Protein AF-A0A3C1LK93-F1 (afdb_monomer_lite)

Sequence (132 aa):
IKEKDFIEPMYRNYPLIYVTGPSERDVNLTISQINTHKIRGADTYVIAEENDNLLKYASEKPDKDRYYGWNYIFLPKTNDSLLTCFSATVVLQLLALKMSIRKMRKLDRLGIADHGVHPDVPKNVSKSITVD

Radius of gyration: 18.67 Å; chains: 1; bounding box: 45×40×52 Å

Structure (mmCIF, N/CA/C/O backbone):
data_AF-A0A3C1LK93-F1
#
_entry.id   AF-A0A3C1LK93-F1
#
loop_
_atom_site.group_PDB
_atom_site.id
_atom_site.type_symbol
_atom_site.label_atom_id
_atom_site.label_alt_id
_atom_site.label_comp_id
_atom_site.label_asym_id
_atom_site.label_entity_id
_atom_site.label_seq_id
_atom_site.pdbx_PDB_ins_code
_atom_site.Cartn_x
_atom_site.Cartn_y
_atom_site.Cartn_z
_atom_site.occupancy
_atom_site.B_iso_or_equiv
_atom_site.auth_seq_id
_atom_site.auth_comp_id
_atom_site.auth_asym_id
_atom_site.auth_atom_id
_atom_site.pdbx_PDB_model_num
ATOM 1 N N . ILE A 1 1 ? -13.899 -14.249 -32.876 1.00 45.53 1 ILE A N 1
ATOM 2 C CA . ILE A 1 1 ? -12.915 -13.278 -32.323 1.00 45.53 1 ILE A CA 1
ATOM 3 C C . ILE A 1 1 ? -13.596 -12.439 -31.231 1.00 45.53 1 ILE A C 1
ATOM 5 O O . ILE A 1 1 ? -13.746 -11.236 -31.369 1.00 45.53 1 ILE A O 1
ATOM 9 N N . LYS A 1 2 ? -14.102 -13.085 -30.171 1.00 48.91 2 LYS A N 1
ATOM 10 C CA . LYS A 1 2 ? -14.878 -12.428 -29.099 1.00 48.91 2 LYS A CA 1
ATOM 11 C C . LYS A 1 2 ? -14.536 -12.979 -27.703 1.00 48.91 2 LYS A C 1
ATOM 13 O O . LYS A 1 2 ? -15.330 -12.839 -26.789 1.00 48.91 2 LYS A O 1
ATOM 18 N N . GLU A 1 3 ? -13.385 -13.643 -27.556 1.00 57.03 3 GLU A N 1
ATOM 19 C CA . GLU A 1 3 ? -13.130 -14.525 -26.400 1.00 57.03 3 GLU A CA 1
ATOM 20 C C . GLU A 1 3 ? -11.880 -14.233 -25.567 1.00 57.03 3 GLU A C 1
ATOM 22 O O . GLU A 1 3 ? -11.668 -14.906 -24.565 1.00 57.03 3 GLU A O 1
ATOM 27 N N . LYS A 1 4 ? -11.063 -13.228 -25.891 1.00 57.69 4 LYS A N 1
ATOM 28 C CA . LYS A 1 4 ? -10.002 -12.789 -24.973 1.00 57.69 4 LYS A CA 1
ATOM 29 C C . LYS A 1 4 ? -9.846 -11.285 -25.049 1.00 57.69 4 LYS A C 1
ATOM 31 O O . LYS A 1 4 ? -9.054 -10.775 -25.838 1.00 57.69 4 LYS A O 1
ATOM 36 N N . ASP A 1 5 ? -10.627 -10.585 -24.238 1.00 55.19 5 ASP A N 1
ATOM 37 C CA . ASP A 1 5 ? -10.306 -9.204 -23.924 1.00 55.19 5 ASP A CA 1
ATOM 38 C C . ASP A 1 5 ? -9.079 -9.198 -22.999 1.00 55.19 5 ASP A C 1
ATOM 40 O O . ASP A 1 5 ? -9.168 -9.429 -21.794 1.00 55.19 5 ASP A O 1
ATOM 44 N N . PHE A 1 6 ? -7.900 -9.033 -23.598 1.00 59.94 6 PHE A N 1
ATOM 45 C CA . PHE A 1 6 ? -6.632 -8.910 -22.876 1.00 59.94 6 PHE A CA 1
ATOM 46 C C . PHE A 1 6 ? -6.430 -7.513 -22.279 1.00 59.94 6 PHE A C 1
ATOM 48 O O . PHE A 1 6 ? -5.540 -7.322 -21.452 1.00 59.94 6 PHE A O 1
ATOM 55 N N . ILE A 1 7 ? -7.229 -6.544 -22.717 1.00 60.72 7 ILE A N 1
ATOM 56 C CA . ILE A 1 7 ? -7.069 -5.123 -22.437 1.00 60.72 7 ILE A CA 1
ATOM 57 C C . ILE A 1 7 ? -7.896 -4.732 -21.211 1.00 60.72 7 ILE A C 1
ATOM 59 O O . ILE A 1 7 ? -7.422 -4.017 -20.331 1.00 60.72 7 ILE A O 1
ATOM 63 N N . GLU A 1 8 ? -9.099 -5.272 -21.085 1.00 59.97 8 GLU A N 1
ATOM 64 C CA . GLU A 1 8 ? -9.988 -5.016 -19.961 1.00 59.97 8 GLU A CA 1
ATOM 65 C C . GLU A 1 8 ? -9.398 -5.409 -18.585 1.00 59.97 8 GLU A C 1
ATOM 67 O O . GLU A 1 8 ? -9.502 -4.610 -17.653 1.00 59.97 8 GLU A O 1
ATOM 72 N N . PRO A 1 9 ? -8.665 -6.530 -18.414 1.00 58.25 9 PRO A N 1
ATOM 73 C CA . PRO A 1 9 ? -7.911 -6.805 -17.189 1.00 58.25 9 PRO A CA 1
ATOM 74 C C . PRO A 1 9 ? -6.802 -5.782 -16.895 1.00 58.25 9 PRO A C 1
ATOM 76 O O . PRO A 1 9 ? -6.495 -5.549 -15.727 1.00 58.25 9 PRO A O 1
ATOM 79 N N . MET A 1 10 ? -6.204 -5.163 -17.924 1.00 56.09 10 MET A N 1
ATOM 80 C CA . MET A 1 10 ? -5.170 -4.130 -17.750 1.00 56.09 10 MET A CA 1
ATOM 81 C C . MET A 1 10 ? -5.756 -2.801 -17.259 1.00 56.09 10 MET A C 1
ATOM 83 O O . MET A 1 10 ? -5.067 -2.070 -16.553 1.00 56.09 10 MET A O 1
ATOM 87 N N . TYR A 1 11 ? -7.021 -2.508 -17.578 1.00 55.44 11 TYR A N 1
ATOM 88 C CA . TYR A 1 11 ? -7.739 -1.333 -17.070 1.00 55.44 11 TYR A CA 1
ATOM 89 C C . TYR A 1 11 ? -8.396 -1.553 -15.700 1.00 55.44 11 TYR A C 1
ATOM 91 O O . TYR A 1 11 ? -8.752 -0.589 -15.025 1.00 55.44 11 TYR A O 1
ATOM 99 N N . ARG A 1 12 ? -8.583 -2.810 -15.280 1.00 56.00 12 ARG A N 1
ATOM 100 C CA . ARG A 1 12 ? -9.483 -3.165 -14.172 1.00 56.00 12 ARG A CA 1
ATOM 101 C C . ARG A 1 12 ? -8.893 -3.114 -12.774 1.00 56.00 12 ARG A C 1
ATOM 103 O O . ARG A 1 12 ? -9.648 -3.367 -11.840 1.00 56.00 12 ARG A O 1
ATOM 110 N N . ASN A 1 13 ? -7.610 -2.806 -12.600 1.00 65.19 13 ASN A N 1
ATOM 111 C CA . ASN A 1 13 ? -7.014 -2.957 -11.281 1.00 65.19 13 ASN A CA 1
ATOM 112 C C . ASN A 1 13 ? -6.101 -1.797 -10.884 1.00 65.19 13 ASN A C 1
ATOM 114 O O . ASN A 1 13 ? -4.911 -1.790 -11.198 1.00 65.19 13 ASN A O 1
ATOM 118 N N . TYR A 1 14 ? -6.677 -0.816 -10.185 1.00 78.88 14 TYR A N 1
ATOM 119 C CA . TYR A 1 14 ? -5.903 0.178 -9.452 1.00 78.88 14 TYR A CA 1
ATOM 120 C C . TYR A 1 14 ? -5.824 -0.278 -7.983 1.00 78.88 14 TYR A C 1
ATOM 122 O O . TYR A 1 14 ? -6.806 -0.167 -7.247 1.00 78.88 14 TYR A O 1
ATOM 130 N N . PRO A 1 15 ? -4.699 -0.877 -7.549 1.00 90.69 15 PRO A N 1
ATOM 131 C CA . PRO A 1 15 ? -4.548 -1.288 -6.163 1.00 90.69 15 PRO A CA 1
ATOM 132 C C . PRO A 1 15 ? -4.414 -0.047 -5.280 1.00 90.69 15 PRO A C 1
ATOM 134 O O . PRO A 1 15 ? -3.577 0.820 -5.540 1.00 90.69 15 PRO A O 1
ATOM 137 N N . LEU A 1 16 ? -5.218 0.027 -4.223 1.00 95.12 16 LEU A N 1
ATOM 138 C CA . LEU A 1 16 ? -5.100 1.054 -3.198 1.00 95.12 16 LEU A CA 1
ATOM 139 C C . LEU A 1 16 ? -4.391 0.494 -1.974 1.00 95.12 16 LEU A C 1
ATOM 141 O O . LEU A 1 16 ? -4.770 -0.546 -1.435 1.00 95.12 16 LEU A O 1
ATOM 145 N N . ILE A 1 17 ? -3.361 1.214 -1.538 1.00 97.12 17 ILE A N 1
ATOM 146 C CA . ILE A 1 17 ? -2.636 0.930 -0.305 1.00 97.12 17 ILE A CA 1
ATOM 147 C C . ILE A 1 17 ? -3.077 1.957 0.731 1.00 97.12 17 ILE A C 1
ATOM 149 O O . ILE A 1 17 ? -2.834 3.152 0.574 1.00 97.12 17 ILE A O 1
ATOM 153 N N . TYR A 1 18 ? -3.720 1.481 1.788 1.00 97.69 18 TYR A N 1
ATOM 154 C CA . TYR A 1 18 ? -4.136 2.274 2.931 1.00 97.69 18 TYR A CA 1
ATOM 155 C C . TYR A 1 18 ? -3.099 2.127 4.036 1.00 97.69 18 TYR A C 1
ATOM 157 O O . TYR A 1 18 ? -2.840 1.019 4.503 1.00 97.69 18 TYR A O 1
ATOM 165 N N . VAL A 1 19 ? -2.520 3.244 4.463 1.00 97.50 19 VAL A N 1
ATOM 166 C CA . VAL A 1 19 ? -1.640 3.313 5.631 1.00 97.50 19 VAL A CA 1
ATOM 167 C C . VAL A 1 19 ? -2.386 4.085 6.701 1.00 97.50 19 VAL A C 1
ATOM 169 O O . VAL A 1 19 ? -2.795 5.218 6.449 1.00 97.50 19 VAL A O 1
ATOM 172 N N . THR A 1 20 ? -2.607 3.476 7.862 1.00 97.06 20 THR A N 1
ATOM 173 C CA . THR A 1 20 ? -3.430 4.095 8.903 1.00 97.06 20 THR A CA 1
ATOM 174 C C . THR A 1 20 ? -2.904 3.825 10.304 1.00 97.06 20 THR A C 1
ATOM 176 O O . THR A 1 20 ? -2.361 2.753 10.577 1.00 97.06 20 THR A O 1
ATOM 179 N N . GLY A 1 21 ? -3.031 4.837 11.163 1.00 96.19 21 GLY A N 1
ATOM 180 C CA . GLY A 1 21 ? -2.663 4.772 12.572 1.00 96.19 21 GLY A CA 1
ATOM 181 C C . GLY A 1 21 ? -3.695 4.012 13.412 1.00 96.19 21 GLY A C 1
ATOM 182 O O . GLY A 1 21 ? -4.792 3.712 12.940 1.00 96.19 21 GLY A O 1
ATOM 183 N N . PRO A 1 22 ? -3.371 3.720 14.682 1.00 96.25 22 PRO A N 1
ATOM 184 C CA . PRO A 1 22 ? -4.245 2.970 15.578 1.00 96.25 22 PRO A CA 1
ATOM 185 C C . PRO A 1 22 ? -5.378 3.819 16.175 1.00 96.25 22 PRO A C 1
ATOM 187 O O . PRO A 1 22 ? -6.246 3.274 16.857 1.00 96.25 22 PRO A O 1
ATOM 190 N N . SER A 1 23 ? -5.387 5.142 15.958 1.00 96.12 23 SER A N 1
ATOM 191 C CA . SER A 1 23 ? -6.437 6.006 16.500 1.00 96.12 23 SER A CA 1
ATOM 192 C C . SER A 1 23 ? -7.796 5.682 15.875 1.00 96.12 23 SER A C 1
ATOM 194 O O . SER A 1 23 ? -7.912 5.426 14.676 1.00 96.12 23 SER A O 1
ATOM 196 N N . GLU A 1 24 ? -8.856 5.737 16.682 1.00 96.38 24 GLU A N 1
ATOM 197 C CA . GLU A 1 24 ? -10.213 5.422 16.221 1.00 96.38 24 GLU A CA 1
ATOM 198 C C . GLU A 1 24 ? -10.642 6.309 15.040 1.00 96.38 24 GLU A C 1
ATOM 200 O O . GLU A 1 24 ? -11.280 5.847 14.092 1.00 96.38 24 GLU A O 1
ATOM 205 N N . ARG A 1 25 ? -10.236 7.583 15.055 1.00 96.56 25 ARG A N 1
ATOM 206 C CA . ARG A 1 25 ? -10.492 8.516 13.957 1.00 96.56 25 ARG A CA 1
ATOM 207 C C . ARG A 1 25 ? -9.840 8.046 12.653 1.00 96.56 25 ARG A C 1
ATOM 209 O O . ARG A 1 25 ? -10.511 8.050 11.622 1.00 96.56 25 ARG A O 1
ATOM 216 N N . ASP A 1 26 ? -8.571 7.644 12.691 1.00 96.38 26 ASP A N 1
ATOM 217 C CA . ASP A 1 26 ? -7.820 7.215 11.502 1.00 96.38 26 ASP A CA 1
ATOM 218 C C . ASP A 1 26 ? -8.383 5.906 10.932 1.00 96.38 26 ASP A C 1
ATOM 220 O O . ASP A 1 26 ? -8.588 5.780 9.716 1.00 96.38 26 ASP A O 1
ATOM 224 N N . VAL A 1 27 ? -8.723 4.968 11.821 1.00 97.75 27 VAL A N 1
ATOM 225 C CA . VAL A 1 27 ? -9.398 3.706 11.497 1.00 97.75 27 VAL A CA 1
ATOM 226 C C . VAL A 1 27 ? -10.725 3.973 10.786 1.00 97.75 27 VAL A C 1
ATOM 228 O O . VAL A 1 27 ? -10.946 3.472 9.682 1.00 97.75 27 VAL A O 1
ATOM 231 N N . ASN A 1 28 ? -11.590 4.808 11.364 1.00 98.19 28 ASN A N 1
ATOM 232 C CA . ASN A 1 28 ? -12.913 5.098 10.809 1.00 98.19 28 ASN A CA 1
ATOM 233 C C . ASN A 1 28 ? -12.832 5.802 9.448 1.00 98.19 28 ASN A C 1
ATOM 235 O O . ASN A 1 28 ? -13.571 5.457 8.520 1.00 98.19 28 ASN A O 1
ATOM 239 N N . LEU A 1 29 ? -11.907 6.755 9.293 1.00 98.06 29 LEU A N 1
ATOM 240 C CA . LEU A 1 29 ? -11.668 7.417 8.010 1.00 98.06 29 LEU A CA 1
ATOM 241 C C . LEU A 1 29 ? -11.177 6.422 6.957 1.00 98.06 29 LEU A C 1
ATOM 243 O O . LEU A 1 29 ? -11.658 6.437 5.826 1.00 98.06 29 LEU A O 1
ATOM 247 N N . THR A 1 30 ? -10.277 5.517 7.335 1.00 98.00 30 THR A N 1
ATOM 248 C CA . THR A 1 30 ? -9.745 4.495 6.429 1.00 98.00 30 THR A CA 1
ATOM 249 C C . THR A 1 30 ? -10.826 3.515 5.990 1.00 98.00 30 THR A C 1
ATOM 251 O O . THR A 1 30 ? -10.966 3.268 4.795 1.00 98.00 30 THR A O 1
ATOM 254 N N . ILE A 1 31 ? -11.663 3.030 6.913 1.00 98.06 31 ILE A N 1
ATOM 255 C CA . ILE A 1 31 ? -12.815 2.170 6.596 1.00 98.06 31 ILE A CA 1
ATOM 256 C C . ILE A 1 31 ? -13.760 2.863 5.607 1.00 98.06 31 ILE A C 1
ATOM 258 O O . ILE A 1 31 ? -14.194 2.255 4.627 1.00 98.06 31 ILE A O 1
ATOM 262 N N . SER A 1 32 ? -14.046 4.150 5.819 1.00 97.94 32 SER A N 1
ATOM 263 C CA . SER A 1 32 ? -14.872 4.941 4.901 1.00 97.94 32 SER A CA 1
ATOM 264 C C . SER A 1 32 ? -14.271 4.999 3.488 1.00 97.94 32 SER A C 1
ATOM 266 O O . SER A 1 32 ? -14.975 4.792 2.491 1.00 97.94 32 SER A O 1
ATOM 268 N N . GLN A 1 33 ? -12.952 5.195 3.382 1.00 97.69 33 GLN A N 1
ATOM 269 C CA . GLN A 1 33 ? -12.259 5.209 2.093 1.00 97.69 33 GLN A CA 1
ATOM 270 C C . GLN A 1 33 ? -12.225 3.831 1.422 1.00 97.69 33 GLN A C 1
ATOM 272 O O . GLN A 1 33 ? -12.461 3.758 0.213 1.00 97.69 33 GLN A O 1
ATOM 277 N N . ILE A 1 34 ? -11.999 2.755 2.184 1.00 96.62 34 ILE A N 1
ATOM 278 C CA . ILE A 1 34 ? -12.076 1.366 1.703 1.00 96.62 34 ILE A CA 1
ATOM 279 C C . ILE A 1 34 ? -13.450 1.116 1.082 1.00 96.62 34 ILE A C 1
ATOM 281 O O . ILE A 1 34 ? -13.545 0.752 -0.088 1.00 96.62 34 ILE A O 1
ATOM 285 N N . ASN A 1 35 ? -14.525 1.395 1.820 1.00 95.19 35 ASN A N 1
ATOM 286 C CA . ASN A 1 35 ? -15.890 1.170 1.346 1.00 95.19 35 ASN A CA 1
ATOM 287 C C . ASN A 1 35 ? -16.203 1.969 0.073 1.00 95.19 35 ASN A C 1
ATOM 289 O O . ASN A 1 35 ? -16.791 1.438 -0.868 1.00 95.19 35 ASN A O 1
ATOM 293 N N . THR A 1 36 ? -15.749 3.220 0.010 1.00 94.12 36 THR A N 1
ATOM 294 C CA . THR A 1 36 ? -15.968 4.109 -1.140 1.00 94.12 36 THR A CA 1
ATOM 295 C C . THR A 1 36 ? -15.293 3.608 -2.422 1.00 94.12 36 THR A C 1
ATOM 297 O O . THR A 1 36 ? -15.828 3.787 -3.519 1.00 94.12 36 THR A O 1
ATOM 300 N N . HIS A 1 37 ? -14.119 2.986 -2.313 1.00 92.31 37 HIS A N 1
ATOM 301 C CA . HIS A 1 37 ? -13.315 2.601 -3.475 1.00 92.31 37 HIS A CA 1
ATOM 302 C C . HIS A 1 37 ? -13.490 1.124 -3.844 1.00 92.31 37 HIS A C 1
ATOM 304 O O . HIS A 1 37 ? -13.473 0.799 -5.036 1.00 92.31 37 HIS A O 1
ATOM 310 N N . LYS A 1 38 ? -13.776 0.245 -2.872 1.00 89.69 38 LYS A N 1
ATOM 311 C CA . LYS A 1 38 ? -14.045 -1.177 -3.136 1.00 89.69 38 LYS A CA 1
ATOM 312 C C . LYS A 1 38 ? -15.284 -1.375 -4.005 1.00 89.69 38 LYS A C 1
ATOM 314 O O . LYS A 1 38 ? -15.244 -2.164 -4.941 1.00 89.69 38 LYS A O 1
ATOM 319 N N . ILE A 1 39 ? -16.347 -0.585 -3.806 1.00 89.12 39 ILE A N 1
ATOM 320 C CA . ILE A 1 39 ? -17.553 -0.653 -4.657 1.00 89.12 39 ILE A CA 1
ATOM 321 C C . ILE A 1 39 ? -17.280 -0.237 -6.112 1.00 89.12 39 ILE A C 1
ATOM 323 O O . ILE A 1 39 ? -17.967 -0.679 -7.027 1.00 89.12 39 ILE A O 1
ATOM 327 N N . ARG A 1 40 ? -16.247 0.583 -6.345 1.00 87.75 40 ARG A N 1
ATOM 328 C CA . ARG A 1 40 ? -15.782 0.969 -7.690 1.00 87.75 40 ARG A CA 1
ATOM 329 C C . ARG A 1 40 ? -14.815 -0.061 -8.278 1.00 87.75 40 ARG A C 1
ATOM 331 O O . ARG A 1 40 ? -14.458 0.026 -9.451 1.00 87.75 40 ARG A O 1
ATOM 338 N N . GLY A 1 41 ? -14.438 -1.061 -7.484 1.00 86.50 41 GLY A N 1
ATOM 339 C CA . GLY A 1 41 ? -13.606 -2.176 -7.898 1.00 86.50 41 GLY A CA 1
ATOM 340 C C . GLY A 1 41 ? -12.114 -1.992 -7.700 1.00 86.50 41 GLY A C 1
ATOM 341 O O . GLY A 1 41 ? -11.353 -2.571 -8.468 1.00 86.50 41 GLY A O 1
ATOM 342 N N . ALA A 1 42 ? -11.710 -1.172 -6.732 1.00 89.75 42 ALA A N 1
ATOM 343 C CA . ALA A 1 42 ? -10.325 -1.135 -6.281 1.00 89.75 42 ALA A CA 1
ATOM 344 C C . ALA A 1 42 ? -9.976 -2.415 -5.514 1.00 89.75 42 ALA A C 1
ATOM 346 O O . ALA A 1 42 ? -10.767 -2.858 -4.678 1.00 89.75 42 ALA A O 1
ATOM 347 N N . ASP A 1 43 ? -8.772 -2.939 -5.726 1.00 92.50 43 ASP A N 1
ATOM 348 C CA . ASP A 1 43 ? -8.156 -3.876 -4.788 1.00 92.50 43 ASP A CA 1
ATOM 349 C C . ASP A 1 43 ? -7.683 -3.110 -3.539 1.00 92.50 43 ASP A C 1
ATOM 351 O O . ASP A 1 43 ? -7.198 -1.980 -3.642 1.00 92.50 43 ASP A O 1
ATOM 355 N N . THR A 1 44 ? -7.816 -3.712 -2.356 1.00 95.06 44 THR A N 1
ATOM 356 C CA . THR A 1 44 ? -7.584 -3.040 -1.065 1.00 95.06 44 THR A CA 1
ATOM 357 C C . THR A 1 44 ? -6.472 -3.703 -0.266 1.00 95.06 44 THR A C 1
ATOM 359 O O . THR A 1 44 ? -6.609 -4.821 0.224 1.00 95.06 44 THR A O 1
ATOM 362 N N . TYR A 1 45 ? -5.384 -2.979 -0.046 1.00 97.25 45 TYR A N 1
ATOM 363 C CA . TYR A 1 45 ? -4.258 -3.430 0.764 1.00 97.25 45 TYR A CA 1
ATOM 364 C C . TYR A 1 45 ? -4.110 -2.511 1.971 1.00 97.25 45 TYR A C 1
ATOM 366 O O . TYR A 1 45 ? -3.949 -1.306 1.805 1.00 97.25 45 TYR A O 1
ATOM 374 N N . VAL A 1 46 ? -4.165 -3.056 3.182 1.00 98.25 46 VAL A N 1
ATOM 375 C CA . VAL A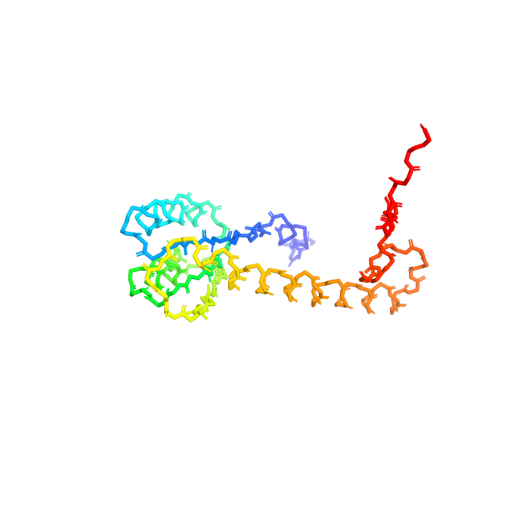 1 46 ? -4.060 -2.271 4.421 1.00 98.25 46 VAL A CA 1
ATOM 376 C C . VAL A 1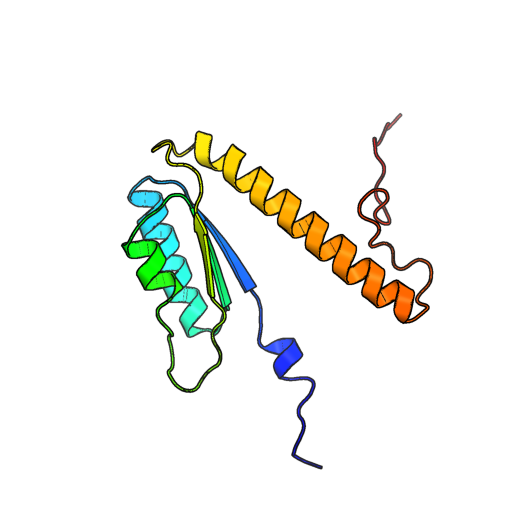 46 ? -2.715 -2.524 5.091 1.00 98.25 46 VAL A C 1
ATOM 378 O O . VAL A 1 46 ? -2.261 -3.663 5.170 1.00 98.25 46 VAL A O 1
ATOM 381 N N . ILE A 1 47 ? -2.077 -1.459 5.569 1.00 98.38 47 ILE A N 1
ATOM 382 C CA . ILE A 1 47 ? -0.858 -1.474 6.378 1.00 98.38 47 ILE A CA 1
ATOM 383 C C . ILE A 1 47 ? -1.184 -0.731 7.674 1.00 98.38 47 ILE A C 1
ATOM 385 O O . ILE A 1 47 ? -1.316 0.495 7.673 1.00 98.38 47 ILE A O 1
ATOM 389 N N . ALA A 1 48 ? -1.360 -1.476 8.760 1.00 98.06 48 ALA A N 1
ATOM 390 C CA . ALA A 1 48 ? -1.777 -0.929 10.046 1.00 98.06 48 ALA A CA 1
ATOM 391 C C . ALA A 1 48 ? -1.471 -1.906 11.184 1.00 98.06 48 ALA A C 1
ATOM 393 O O . ALA A 1 48 ? -1.178 -3.082 10.954 1.00 98.06 48 ALA A O 1
ATOM 394 N N . GLU A 1 49 ? -1.565 -1.430 12.423 1.00 97.50 49 GLU A N 1
ATOM 395 C CA . GLU A 1 49 ? -1.627 -2.315 13.591 1.00 97.50 49 GLU A CA 1
ATOM 396 C C . GLU A 1 49 ? -2.856 -3.235 13.509 1.00 97.50 49 GLU A C 1
ATOM 398 O O . GLU A 1 49 ? -3.783 -2.990 12.737 1.00 97.50 49 GLU A O 1
ATOM 403 N N . GLU A 1 50 ? -2.871 -4.316 14.283 1.00 97.00 50 GLU A N 1
ATOM 404 C CA . GLU A 1 50 ? -4.001 -5.248 14.302 1.00 97.00 50 GLU A CA 1
ATOM 405 C C . GLU A 1 50 ? -5.306 -4.554 14.727 1.00 97.00 50 GLU A C 1
ATOM 407 O O . GLU A 1 50 ? -5.384 -3.915 15.779 1.00 97.00 50 GLU A O 1
ATOM 412 N N . ASN A 1 51 ? -6.337 -4.677 13.888 1.00 97.75 51 ASN A N 1
ATOM 413 C CA . ASN A 1 51 ? -7.661 -4.125 14.141 1.00 97.75 51 ASN A CA 1
ATOM 414 C C . ASN A 1 51 ? -8.734 -4.946 13.409 1.00 97.75 51 ASN A C 1
ATOM 416 O O . ASN A 1 51 ? -8.757 -4.998 12.176 1.00 97.75 51 ASN A O 1
ATOM 420 N N . ASP A 1 52 ? -9.656 -5.538 14.169 1.00 97.75 52 ASP A N 1
ATOM 421 C CA . ASP A 1 52 ? -10.690 -6.434 13.634 1.00 97.75 52 ASP A CA 1
ATOM 422 C C . ASP A 1 52 ? -11.613 -5.749 12.623 1.00 97.75 52 ASP A C 1
ATOM 424 O O . ASP A 1 52 ? -12.006 -6.351 11.620 1.00 97.75 52 ASP A O 1
ATOM 428 N N . ASN A 1 53 ? -11.943 -4.473 12.850 1.00 97.44 53 ASN A N 1
ATOM 429 C CA . ASN A 1 53 ? -12.793 -3.723 11.933 1.00 97.44 53 ASN A CA 1
ATOM 430 C C . ASN A 1 53 ? -12.074 -3.490 10.602 1.00 97.44 53 ASN A C 1
ATOM 432 O O . ASN A 1 53 ? -12.640 -3.796 9.554 1.00 97.44 53 ASN A O 1
ATOM 436 N N . LEU A 1 54 ? -10.829 -3.002 10.614 1.00 97.62 54 LEU A N 1
ATOM 437 C CA . LEU A 1 54 ? -10.066 -2.816 9.375 1.00 97.62 54 LEU A CA 1
ATOM 438 C C . LEU A 1 54 ? -9.904 -4.134 8.617 1.00 97.62 54 LEU A C 1
ATOM 440 O O . LEU A 1 54 ? -10.129 -4.163 7.408 1.00 97.62 54 LEU A O 1
ATOM 444 N N . LEU A 1 55 ? -9.576 -5.224 9.314 1.00 97.56 55 LEU A N 1
ATOM 445 C CA . LEU A 1 55 ? -9.436 -6.544 8.703 1.00 97.56 55 LEU A CA 1
ATOM 446 C C . LEU A 1 55 ? -10.745 -7.004 8.048 1.00 97.56 55 LEU A C 1
ATOM 448 O O . LEU A 1 55 ? -10.747 -7.449 6.896 1.00 97.56 55 LEU A O 1
ATOM 452 N N . LYS A 1 56 ? -11.874 -6.846 8.746 1.00 97.31 56 LYS A N 1
ATO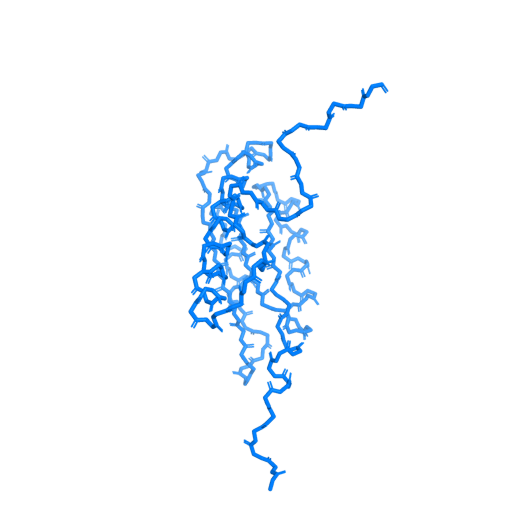M 453 C CA . LYS A 1 56 ? -13.205 -7.155 8.216 1.00 97.31 56 LYS A CA 1
ATOM 454 C C . LYS A 1 56 ? -13.510 -6.336 6.962 1.00 97.31 56 LYS A C 1
ATOM 456 O O . LYS A 1 56 ? -13.833 -6.910 5.928 1.00 97.31 56 LYS A O 1
ATOM 461 N N . TYR A 1 57 ? -13.396 -5.010 7.022 1.00 96.31 57 TYR A N 1
ATOM 462 C CA . TYR A 1 57 ? -13.778 -4.146 5.899 1.00 96.31 57 TYR A CA 1
ATOM 463 C C . TYR A 1 57 ? -12.840 -4.269 4.696 1.00 96.31 57 TYR A C 1
ATOM 465 O O . TYR A 1 57 ? -13.307 -4.139 3.562 1.00 96.31 57 TYR A O 1
ATOM 473 N N . ALA A 1 58 ? -11.554 -4.550 4.928 1.00 96.19 58 ALA A N 1
ATOM 474 C CA . ALA A 1 58 ? -10.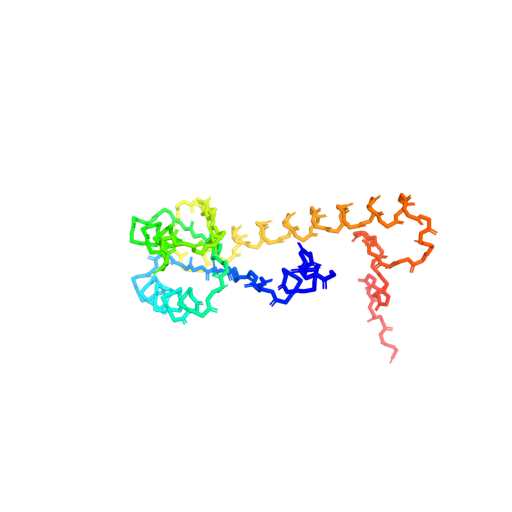585 -4.825 3.873 1.00 96.19 58 ALA A CA 1
ATOM 475 C C . ALA A 1 58 ? -10.855 -6.162 3.173 1.00 96.19 58 ALA A C 1
ATOM 477 O O . ALA A 1 58 ? -10.736 -6.234 1.956 1.00 96.19 58 ALA A O 1
ATOM 478 N N . SER A 1 59 ? -11.236 -7.206 3.912 1.00 95.31 59 SER A N 1
ATOM 479 C CA . SER A 1 59 ? -11.462 -8.550 3.357 1.00 95.31 59 SER A CA 1
ATOM 480 C C . SER A 1 59 ? -12.853 -8.762 2.764 1.00 95.31 59 SER A C 1
ATOM 482 O O . SER A 1 59 ? -13.038 -9.612 1.889 1.00 95.31 59 SER A O 1
ATOM 484 N N . GLU A 1 60 ? -13.839 -7.986 3.209 1.00 94.25 60 GLU A N 1
ATOM 485 C CA . GLU A 1 60 ? -15.215 -8.124 2.760 1.00 94.25 60 GLU A CA 1
ATOM 486 C C . GLU A 1 60 ? -15.379 -7.695 1.301 1.00 94.25 60 GLU A C 1
ATOM 488 O O . GLU A 1 60 ? -15.328 -6.512 0.937 1.00 94.25 60 GLU A O 1
ATOM 493 N N . LYS A 1 61 ? -15.655 -8.706 0.484 1.00 89.62 61 LYS A N 1
ATOM 494 C CA . LYS A 1 61 ? -15.858 -8.599 -0.949 1.00 89.62 61 LYS A CA 1
ATOM 495 C C . LYS A 1 61 ? -17.141 -7.813 -1.281 1.00 89.62 61 LYS A C 1
ATOM 497 O O . LYS A 1 61 ? -18.204 -8.189 -0.792 1.00 89.62 61 LYS A O 1
ATOM 502 N N . PRO A 1 62 ? -17.080 -6.778 -2.143 1.00 85.38 62 PRO A N 1
ATOM 503 C CA . PRO A 1 62 ? -18.253 -5.968 -2.489 1.00 85.38 62 PRO A CA 1
ATOM 504 C C . PRO A 1 62 ? -19.277 -6.709 -3.363 1.00 85.38 62 PRO A C 1
ATOM 506 O O . PRO A 1 62 ? -20.469 -6.450 -3.254 1.00 85.38 62 PRO A O 1
ATOM 509 N N . ASP A 1 63 ? -18.819 -7.624 -4.221 1.00 82.50 63 ASP A N 1
ATOM 510 C CA . ASP A 1 63 ? -19.655 -8.400 -5.142 1.00 82.50 63 ASP A CA 1
ATOM 511 C C . ASP A 1 63 ? -19.121 -9.838 -5.231 1.00 82.50 63 ASP A C 1
ATOM 513 O O . ASP A 1 63 ? -17.915 -10.048 -5.392 1.00 82.50 63 ASP A O 1
ATOM 517 N N . LYS A 1 64 ? -19.998 -10.841 -5.121 1.00 77.94 64 LYS A N 1
ATOM 518 C CA . LYS A 1 64 ? -19.618 -12.261 -5.132 1.00 77.94 64 LYS A CA 1
ATOM 519 C C . LYS A 1 64 ? -18.986 -12.687 -6.454 1.00 77.94 64 LYS A C 1
ATOM 521 O O . LYS A 1 64 ? -18.066 -13.507 -6.416 1.00 77.94 64 LYS A O 1
ATOM 526 N N . ASP A 1 65 ? -19.365 -12.069 -7.566 1.00 80.69 65 ASP A N 1
ATOM 527 C CA . ASP A 1 65 ? -18.981 -12.535 -8.903 1.00 80.69 65 ASP A CA 1
ATOM 528 C C . ASP A 1 65 ? -17.750 -11.814 -9.475 1.00 80.69 65 ASP A C 1
ATOM 530 O O . ASP A 1 65 ? -17.160 -12.247 -10.466 1.00 80.69 65 ASP A O 1
ATOM 534 N N . ARG A 1 66 ? -17.287 -10.742 -8.822 1.00 78.62 66 ARG A N 1
ATOM 535 C CA . ARG A 1 66 ? -16.125 -9.956 -9.265 1.00 78.62 66 ARG A CA 1
ATOM 536 C C . ARG A 1 66 ? -14.831 -10.423 -8.600 1.00 78.62 66 ARG A C 1
ATOM 538 O O . ARG A 1 66 ? -14.850 -10.837 -7.454 1.00 78.62 66 ARG A O 1
ATOM 545 N N . TYR A 1 67 ? -13.672 -10.342 -9.249 1.00 84.75 67 TYR A N 1
ATOM 546 C CA . TYR A 1 67 ? -12.399 -10.478 -8.523 1.00 84.75 67 TYR A CA 1
ATOM 547 C C . TYR A 1 67 ? -12.199 -9.293 -7.558 1.00 84.75 67 TYR A C 1
ATOM 549 O O . TYR A 1 67 ? -12.524 -8.159 -7.904 1.00 84.75 67 TYR A O 1
ATOM 557 N N . TYR A 1 68 ? -11.667 -9.565 -6.366 1.00 90.19 68 TYR A N 1
ATOM 558 C CA . TYR A 1 68 ? -11.302 -8.553 -5.375 1.00 90.19 68 TYR A CA 1
ATOM 559 C C . TYR A 1 68 ? -10.028 -9.000 -4.663 1.00 90.19 68 TYR A C 1
ATOM 561 O O . TYR A 1 68 ? -10.042 -9.964 -3.890 1.00 90.19 68 TYR A O 1
ATOM 569 N N . GLY A 1 69 ? -8.923 -8.337 -4.976 1.00 91.69 69 GLY A N 1
ATOM 570 C CA . GLY A 1 69 ? -7.654 -8.517 -4.299 1.00 91.69 69 GLY A CA 1
ATOM 571 C C . GLY A 1 69 ? -7.649 -7.739 -2.994 1.00 91.69 69 GLY A C 1
ATOM 572 O O . GLY A 1 69 ? -7.940 -6.543 -2.969 1.00 91.69 69 GLY A O 1
ATOM 573 N N . TRP A 1 70 ? -7.285 -8.412 -1.908 1.00 95.06 70 TRP A N 1
ATOM 574 C CA . TRP A 1 70 ? -7.059 -7.745 -0.637 1.00 95.06 70 TRP A CA 1
ATOM 575 C C . TRP A 1 70 ? -5.894 -8.357 0.130 1.00 95.06 70 TRP A C 1
ATOM 577 O O . TRP A 1 70 ? -5.525 -9.513 -0.093 1.00 95.06 70 TRP A O 1
ATOM 587 N N . ASN A 1 71 ? -5.294 -7.571 1.022 1.00 96.44 71 ASN A N 1
ATOM 588 C CA . ASN A 1 71 ? -4.353 -8.080 2.016 1.00 96.44 71 ASN A CA 1
ATOM 589 C C . ASN A 1 71 ? -4.244 -7.134 3.219 1.00 96.44 71 ASN A C 1
ATOM 591 O O . ASN A 1 71 ? -4.572 -5.951 3.118 1.00 96.44 71 ASN A O 1
ATOM 595 N N . TYR A 1 72 ? -3.721 -7.654 4.326 1.00 98.31 72 TYR A N 1
ATOM 596 C CA . TYR A 1 72 ? -3.437 -6.903 5.541 1.00 98.31 72 TYR A CA 1
ATOM 597 C C . TYR A 1 72 ? -1.994 -7.145 5.979 1.00 98.31 72 TYR A C 1
ATOM 599 O O . TYR A 1 72 ? -1.581 -8.283 6.200 1.00 98.31 72 TYR A O 1
ATOM 607 N N . ILE A 1 73 ? -1.219 -6.075 6.111 1.00 97.94 73 ILE A N 1
ATOM 608 C CA . ILE A 1 73 ? 0.135 -6.116 6.652 1.00 97.94 73 ILE A CA 1
ATOM 609 C C . ILE A 1 73 ? 0.073 -5.589 8.078 1.00 97.94 73 ILE A C 1
ATOM 611 O O . ILE A 1 73 ? -0.111 -4.393 8.301 1.00 97.94 73 ILE A O 1
ATOM 615 N N . PHE A 1 74 ? 0.231 -6.510 9.024 1.00 97.69 74 PHE A N 1
ATOM 616 C CA . PHE A 1 74 ? 0.235 -6.212 10.447 1.00 97.69 74 PHE A CA 1
ATOM 617 C C . PHE A 1 74 ? 1.528 -5.493 10.831 1.00 97.69 74 PHE A C 1
ATOM 619 O O . PHE A 1 74 ? 2.627 -6.037 10.693 1.00 97.69 74 PHE A O 1
ATOM 626 N N . LEU A 1 75 ? 1.386 -4.263 11.310 1.00 97.12 75 LEU A N 1
ATOM 627 C CA . LEU A 1 75 ? 2.464 -3.512 11.934 1.00 97.12 75 LEU A CA 1
ATOM 628 C C . LEU A 1 75 ? 2.594 -3.897 13.417 1.00 97.12 75 LEU A C 1
ATOM 630 O O . LEU A 1 75 ? 1.602 -4.288 14.039 1.00 97.12 75 LEU A O 1
ATOM 634 N N . PRO A 1 76 ? 3.795 -3.765 14.008 1.00 95.81 76 PRO A N 1
ATOM 635 C CA . PRO A 1 76 ? 3.973 -3.912 15.447 1.00 95.81 76 PRO A CA 1
ATOM 636 C C . PRO A 1 76 ? 3.060 -2.956 16.217 1.00 95.81 76 PRO A C 1
ATOM 638 O O . PRO A 1 76 ? 2.947 -1.787 15.852 1.00 95.81 76 PRO A O 1
ATOM 641 N N . LYS A 1 77 ? 2.447 -3.447 17.297 1.00 94.62 77 LYS A N 1
ATOM 642 C CA . LYS A 1 77 ? 1.553 -2.645 18.131 1.00 94.62 77 LYS A CA 1
ATOM 643 C C . LYS A 1 77 ? 2.336 -1.582 18.899 1.00 94.62 77 LYS A C 1
ATOM 645 O O . LYS A 1 77 ? 3.181 -1.913 19.729 1.00 94.62 77 LYS A O 1
ATOM 650 N N . THR A 1 78 ? 2.022 -0.320 18.647 1.00 92.69 78 THR A N 1
ATOM 651 C CA . THR A 1 78 ? 2.567 0.849 19.345 1.00 92.69 78 THR A CA 1
ATOM 652 C C . THR A 1 78 ? 1.470 1.672 20.014 1.00 92.69 78 THR A C 1
ATOM 654 O O . THR A 1 78 ? 1.747 2.348 21.000 1.00 92.69 78 THR A O 1
ATOM 657 N N . ASN A 1 79 ? 0.222 1.575 19.530 1.00 92.44 79 ASN A N 1
ATOM 658 C CA . ASN A 1 79 ? -0.894 2.459 19.883 1.00 92.44 79 ASN A CA 1
ATOM 659 C C . ASN A 1 79 ? -0.576 3.960 19.695 1.00 92.44 79 ASN A C 1
ATOM 661 O O . ASN A 1 79 ? -1.249 4.808 20.279 1.00 92.44 79 ASN A O 1
ATOM 665 N N . ASP A 1 80 ? 0.430 4.291 18.881 1.00 93.62 80 ASP A N 1
ATOM 666 C CA . ASP A 1 80 ? 0.887 5.654 18.633 1.00 93.62 80 ASP A CA 1
ATOM 667 C C . ASP A 1 80 ? 0.825 5.962 17.126 1.00 93.62 80 ASP A C 1
ATOM 669 O O . ASP A 1 80 ? 1.467 5.317 16.285 1.00 93.62 80 ASP A O 1
ATOM 673 N N . SER A 1 81 ? 0.028 6.973 16.769 1.00 89.75 81 SER A N 1
ATOM 674 C CA . SER A 1 81 ? -0.154 7.385 15.374 1.00 89.75 81 SER A CA 1
ATOM 675 C C . SER A 1 81 ? 1.130 7.914 14.726 1.00 89.75 81 SER A C 1
ATOM 677 O O . SER A 1 81 ? 1.292 7.778 13.515 1.00 89.75 81 SER A O 1
ATOM 679 N N . LEU A 1 82 ? 2.064 8.484 15.491 1.00 91.12 82 LEU A N 1
ATOM 680 C CA . LEU A 1 82 ? 3.346 8.958 14.969 1.00 91.12 82 LEU A CA 1
ATOM 681 C C . LEU A 1 82 ? 4.299 7.791 14.705 1.00 91.12 82 LEU A C 1
ATOM 683 O O . LEU A 1 82 ? 4.962 7.764 13.665 1.00 91.12 82 LEU A O 1
ATOM 687 N N . LEU A 1 83 ? 4.344 6.798 15.599 1.00 93.06 83 LEU A N 1
ATOM 688 C CA . LEU A 1 83 ? 5.243 5.647 15.446 1.00 93.06 83 LEU A CA 1
ATOM 689 C C . LEU A 1 83 ? 4.865 4.744 14.266 1.00 93.06 83 LEU A C 1
ATOM 691 O O . LEU A 1 83 ? 5.746 4.171 13.620 1.00 93.06 83 LEU A O 1
ATOM 695 N N . THR A 1 84 ? 3.577 4.696 13.922 1.00 92.75 84 THR A N 1
ATOM 696 C CA . THR A 1 84 ? 3.063 3.976 12.746 1.00 92.75 84 THR A CA 1
ATOM 697 C C . THR A 1 84 ? 3.768 4.390 11.449 1.00 92.75 84 THR A C 1
ATOM 699 O O . THR A 1 84 ? 4.026 3.550 10.586 1.00 92.75 84 THR A O 1
ATOM 702 N N . CYS A 1 85 ? 4.136 5.669 11.304 1.00 93.56 85 CYS A N 1
ATOM 703 C CA . CYS A 1 85 ? 4.812 6.169 10.105 1.00 93.56 85 CYS A CA 1
ATOM 704 C C . CYS A 1 85 ? 6.138 5.435 9.842 1.00 93.56 85 CYS A C 1
ATOM 706 O O . CYS A 1 85 ? 6.438 5.072 8.702 1.00 93.56 85 CYS A O 1
ATOM 708 N N . PHE A 1 86 ? 6.915 5.150 10.889 1.00 95.56 86 PHE A N 1
ATOM 709 C CA . PHE A 1 86 ? 8.218 4.498 10.751 1.00 95.56 86 PHE A CA 1
ATOM 710 C C . PHE A 1 86 ? 8.085 3.037 10.319 1.00 95.56 86 PHE A C 1
ATOM 712 O O . PHE A 1 86 ? 8.750 2.609 9.374 1.00 95.56 86 PHE A O 1
ATOM 719 N N . SER A 1 87 ? 7.203 2.274 10.968 1.00 95.88 87 SER A N 1
ATOM 720 C CA . SER A 1 87 ? 6.990 0.863 10.634 1.00 95.88 87 SER A CA 1
ATOM 721 C C . SER A 1 87 ? 6.349 0.701 9.251 1.00 95.88 87 SER A C 1
ATOM 723 O O . SER A 1 87 ? 6.806 -0.123 8.455 1.00 95.88 87 SER A O 1
ATOM 725 N N . ALA A 1 88 ? 5.377 1.549 8.900 1.00 96.94 88 ALA A N 1
ATOM 726 C CA . ALA A 1 88 ? 4.781 1.570 7.566 1.00 96.94 88 ALA A CA 1
ATOM 727 C C . ALA A 1 88 ? 5.790 1.953 6.471 1.00 96.94 88 ALA A C 1
ATOM 729 O O . ALA A 1 88 ? 5.769 1.370 5.386 1.00 96.94 88 ALA A O 1
ATOM 730 N N . THR A 1 89 ? 6.711 2.883 6.748 1.00 97.62 89 THR A N 1
ATOM 731 C CA . THR A 1 89 ? 7.754 3.287 5.790 1.00 97.62 89 THR A CA 1
ATOM 732 C C . THR A 1 89 ? 8.628 2.104 5.383 1.00 97.62 89 THR A C 1
ATOM 734 O O . THR A 1 89 ? 8.876 1.914 4.192 1.00 97.62 89 THR A O 1
ATOM 737 N N . VAL A 1 90 ? 9.031 1.254 6.333 1.00 97.62 90 VAL A N 1
ATOM 738 C CA . VAL A 1 90 ? 9.812 0.041 6.033 1.00 97.62 90 VAL A CA 1
ATOM 739 C C . VAL A 1 90 ? 9.031 -0.904 5.116 1.00 97.62 90 VAL A C 1
ATOM 741 O O . VAL A 1 90 ? 9.581 -1.419 4.140 1.00 97.62 90 VAL A O 1
ATOM 744 N N . VAL A 1 91 ? 7.734 -1.100 5.376 1.00 97.94 91 VAL A N 1
ATOM 745 C CA . VAL A 1 91 ? 6.866 -1.928 4.521 1.00 97.94 91 VAL A CA 1
ATOM 746 C C . VAL A 1 91 ? 6.810 -1.373 3.095 1.00 97.94 91 VAL A C 1
ATOM 748 O O . VAL A 1 91 ? 7.000 -2.125 2.137 1.00 97.94 91 VAL A O 1
ATOM 751 N N . LEU A 1 92 ? 6.595 -0.064 2.941 1.00 98.19 92 LEU A N 1
ATOM 752 C CA . LEU A 1 92 ? 6.515 0.594 1.634 1.00 98.19 92 LEU A CA 1
ATOM 753 C C . LEU A 1 92 ? 7.845 0.541 0.871 1.00 98.19 92 LEU A C 1
ATOM 755 O O . LEU A 1 92 ? 7.853 0.259 -0.328 1.00 98.19 92 LEU A O 1
ATOM 759 N N . GLN A 1 93 ? 8.972 0.743 1.556 1.00 97.94 93 GLN A N 1
ATOM 760 C CA . GLN A 1 93 ? 10.308 0.626 0.967 1.00 97.94 93 GLN A CA 1
ATOM 761 C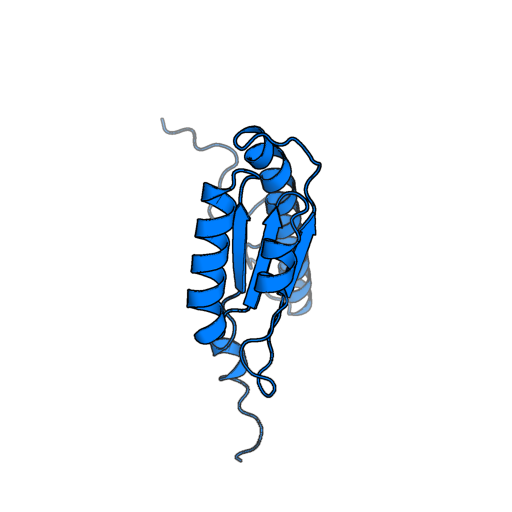 C . GLN A 1 93 ? 10.573 -0.796 0.457 1.00 97.94 93 GLN A C 1
ATOM 763 O O . GLN A 1 93 ? 11.018 -0.980 -0.678 1.00 97.94 93 GLN A O 1
ATOM 768 N N . LEU A 1 94 ? 10.244 -1.817 1.255 1.00 98.12 94 LEU A N 1
ATOM 769 C CA . LEU A 1 94 ? 10.389 -3.219 0.855 1.00 98.12 94 LEU A CA 1
ATOM 770 C C . LEU A 1 94 ? 9.465 -3.586 -0.308 1.00 98.12 94 LEU A C 1
ATOM 772 O O . LEU A 1 94 ? 9.868 -4.346 -1.194 1.00 98.12 94 LEU A O 1
ATOM 776 N N . LEU A 1 95 ? 8.241 -3.054 -0.329 1.00 96.62 95 LEU A N 1
ATOM 777 C CA . LEU A 1 95 ? 7.315 -3.233 -1.442 1.00 96.62 95 LEU A CA 1
ATOM 778 C C . LEU A 1 95 ? 7.896 -2.642 -2.732 1.00 96.62 95 LEU A C 1
ATOM 780 O O . LEU A 1 95 ? 7.989 -3.353 -3.736 1.00 96.62 95 LEU A O 1
ATOM 784 N N . ALA A 1 96 ? 8.348 -1.387 -2.693 1.00 96.81 96 ALA A N 1
ATOM 785 C CA . ALA A 1 96 ? 8.950 -0.709 -3.837 1.00 96.81 96 ALA A CA 1
ATOM 786 C C . ALA A 1 96 ? 10.190 -1.455 -4.355 1.00 96.81 96 ALA A C 1
ATOM 788 O O . ALA A 1 96 ? 10.301 -1.709 -5.557 1.00 96.81 96 ALA A O 1
ATOM 789 N N . LEU A 1 97 ? 11.073 -1.899 -3.455 1.00 97.81 97 LEU A N 1
ATOM 790 C CA . LEU A 1 97 ? 12.253 -2.692 -3.800 1.00 97.81 97 LEU A CA 1
ATOM 791 C C . LEU A 1 97 ? 11.871 -4.005 -4.497 1.00 97.81 97 LEU A C 1
ATOM 793 O O . LEU A 1 97 ? 12.385 -4.317 -5.573 1.00 97.81 97 LEU A O 1
ATOM 797 N N . LYS A 1 98 ? 10.936 -4.771 -3.923 1.00 97.62 98 LYS A N 1
ATOM 798 C CA . LYS A 1 98 ? 10.480 -6.044 -4.506 1.00 97.62 98 LYS A CA 1
ATOM 799 C C . LYS A 1 98 ? 9.825 -5.841 -5.872 1.00 97.62 98 LYS A C 1
ATOM 801 O O . LYS A 1 98 ? 10.059 -6.641 -6.781 1.00 97.62 98 LYS A O 1
ATOM 806 N N . MET A 1 99 ? 9.033 -4.782 -6.038 1.00 95.94 99 MET A N 1
ATOM 807 C CA . MET A 1 99 ? 8.429 -4.421 -7.323 1.00 95.94 99 MET A CA 1
ATOM 808 C C . MET A 1 99 ? 9.490 -4.053 -8.360 1.00 95.94 99 MET A C 1
ATOM 810 O O . MET A 1 99 ? 9.423 -4.541 -9.489 1.00 95.94 99 MET A O 1
ATOM 814 N N . SER A 1 100 ? 10.482 -3.256 -7.964 1.00 96.69 100 SER A N 1
ATOM 815 C CA . SER A 1 100 ? 11.610 -2.851 -8.802 1.00 96.69 100 SER A CA 1
ATOM 816 C C . SER A 1 100 ? 12.391 -4.068 -9.310 1.00 96.69 100 SER A C 1
ATOM 818 O O . SER A 1 100 ? 12.452 -4.300 -10.517 1.00 96.69 100 SER A O 1
ATOM 820 N N . ILE A 1 101 ? 12.830 -4.953 -8.405 1.00 97.56 101 ILE A N 1
ATOM 821 C CA . ILE A 1 101 ? 13.541 -6.199 -8.747 1.00 97.56 101 ILE A CA 1
ATOM 822 C C . ILE A 1 101 ? 12.701 -7.089 -9.670 1.00 97.56 101 ILE A C 1
ATOM 824 O O . ILE A 1 101 ? 13.212 -7.649 -10.642 1.00 97.56 101 ILE A O 1
ATOM 828 N N . ARG A 1 102 ? 11.401 -7.244 -9.387 1.00 97.00 102 ARG A N 1
ATOM 829 C CA . ARG A 1 102 ? 10.506 -8.070 -10.210 1.00 97.00 102 ARG A CA 1
ATOM 830 C C . ARG A 1 102 ? 10.344 -7.494 -11.616 1.00 97.00 102 ARG A C 1
ATOM 832 O O . ARG A 1 102 ? 10.331 -8.260 -12.580 1.00 97.00 102 ARG A O 1
ATOM 839 N N . LYS A 1 103 ? 10.203 -6.172 -11.737 1.00 95.62 103 LYS A N 1
ATOM 840 C CA . LYS A 1 103 ? 10.063 -5.485 -13.025 1.00 95.62 103 LYS A CA 1
ATOM 841 C C . LYS A 1 103 ? 11.367 -5.546 -13.817 1.00 95.62 103 LYS A C 1
ATOM 843 O O . LYS A 1 103 ? 11.308 -5.933 -14.977 1.00 95.62 103 LYS A O 1
ATOM 848 N N . MET A 1 104 ? 12.505 -5.271 -13.182 1.00 96.25 104 MET A N 1
ATOM 849 C CA . MET A 1 104 ? 13.846 -5.375 -13.768 1.00 96.25 104 MET A CA 1
ATOM 850 C C . MET A 1 104 ? 14.069 -6.758 -14.383 1.00 96.25 104 MET A C 1
ATOM 852 O O . MET A 1 104 ? 14.128 -6.875 -15.600 1.00 96.25 104 MET A O 1
ATOM 856 N N . ARG A 1 105 ? 13.966 -7.828 -13.579 1.00 96.56 105 ARG A N 1
ATOM 857 C CA . ARG A 1 105 ? 14.127 -9.218 -14.055 1.00 96.56 105 ARG A CA 1
ATOM 858 C C . ARG A 1 105 ? 13.214 -9.571 -15.230 1.00 96.56 105 ARG A C 1
ATOM 860 O O . ARG A 1 105 ? 13.584 -10.363 -16.095 1.00 96.56 105 ARG A O 1
ATOM 867 N N . LYS A 1 106 ? 11.987 -9.037 -15.245 1.00 96.12 106 LYS A N 1
ATOM 868 C CA . LYS A 1 106 ? 11.044 -9.269 -16.344 1.00 96.12 106 LYS A CA 1
ATOM 869 C C . LYS A 1 106 ? 11.507 -8.581 -17.628 1.00 96.12 106 LYS A C 1
ATOM 871 O O . LYS A 1 106 ? 11.386 -9.189 -18.685 1.00 96.12 106 LYS A O 1
ATOM 876 N N . LEU A 1 107 ? 11.976 -7.341 -17.540 1.00 95.94 107 LEU A N 1
ATOM 877 C CA . LEU A 1 107 ? 12.415 -6.553 -18.691 1.00 95.94 107 LEU A CA 1
ATOM 878 C C . LEU A 1 107 ? 13.778 -7.033 -19.215 1.00 95.94 107 LEU A C 1
ATOM 880 O O . LEU A 1 107 ? 13.919 -7.164 -20.429 1.00 95.94 107 LEU A O 1
ATOM 884 N N . ASP A 1 108 ? 14.694 -7.433 -18.326 1.00 95.50 108 ASP A N 1
ATOM 885 C CA . ASP A 1 108 ? 15.960 -8.096 -18.672 1.00 95.50 108 ASP A CA 1
ATOM 886 C C . ASP A 1 108 ? 15.713 -9.344 -19.524 1.00 95.50 108 ASP A C 1
ATOM 888 O O . ASP A 1 108 ? 16.282 -9.514 -20.599 1.00 95.50 108 ASP A O 1
ATOM 892 N N . ARG A 1 109 ? 14.784 -10.207 -19.086 1.00 96.75 109 ARG A N 1
ATOM 893 C CA . ARG A 1 109 ? 14.426 -11.433 -19.815 1.00 96.75 109 ARG A CA 1
ATOM 894 C C . ARG A 1 109 ? 13.806 -11.156 -21.188 1.00 96.75 109 ARG A C 1
ATOM 896 O O . ARG A 1 109 ? 13.840 -12.022 -22.053 1.00 96.75 109 ARG A O 1
ATOM 903 N N . LEU A 1 110 ? 13.201 -9.985 -21.376 1.00 97.12 110 LEU A N 1
ATOM 904 C CA . LEU A 1 110 ? 12.646 -9.554 -22.660 1.00 97.12 110 LEU A CA 1
ATOM 905 C C . LEU A 1 110 ? 13.692 -8.862 -23.551 1.00 97.12 110 LEU A C 1
ATOM 907 O O . LEU A 1 110 ? 13.353 -8.480 -24.667 1.00 97.12 110 LEU A O 1
ATOM 911 N N . GLY A 1 111 ? 14.934 -8.693 -23.080 1.00 95.69 111 GLY A N 1
ATOM 912 C CA . GLY A 1 111 ? 16.005 -8.023 -23.819 1.00 95.69 111 GLY A CA 1
ATOM 913 C C . GLY A 1 111 ? 15.815 -6.510 -23.949 1.00 95.69 111 GLY A C 1
ATOM 914 O O . GLY A 1 111 ? 16.385 -5.898 -24.848 1.00 95.69 111 GLY A O 1
ATOM 915 N N . ILE A 1 112 ? 14.996 -5.894 -23.089 1.00 94.94 112 ILE A N 1
ATOM 916 C CA . ILE A 1 112 ? 14.736 -4.452 -23.134 1.00 94.94 112 ILE A CA 1
ATOM 917 C C . ILE A 1 112 ? 15.890 -3.728 -22.438 1.00 94.94 112 ILE A C 1
ATOM 919 O O . ILE A 1 112 ? 15.913 -3.616 -21.212 1.00 94.94 112 ILE A O 1
ATOM 923 N N . ALA A 1 113 ? 16.834 -3.230 -23.235 1.00 89.81 113 ALA A N 1
ATOM 924 C CA . ALA A 1 113 ? 17.941 -2.409 -22.758 1.00 89.81 113 ALA A CA 1
ATOM 925 C C . ALA A 1 113 ? 17.455 -1.074 -22.158 1.00 89.81 113 ALA A C 1
ATOM 927 O O . ALA A 1 113 ? 16.389 -0.566 -22.514 1.00 89.81 113 ALA A O 1
ATOM 928 N N . ASP A 1 114 ? 18.237 -0.513 -21.231 1.00 89.00 114 ASP A N 1
ATOM 929 C CA . ASP A 1 114 ? 18.042 0.821 -20.636 1.00 89.00 114 ASP A CA 1
ATOM 930 C C . ASP A 1 114 ? 16.635 1.103 -20.081 1.00 89.00 114 ASP A C 1
ATOM 932 O O . ASP A 1 114 ? 16.163 2.246 -20.022 1.00 89.00 114 ASP A O 1
ATOM 936 N N . HIS A 1 115 ? 15.960 0.054 -19.605 1.00 91.75 115 HIS A N 1
ATOM 937 C CA . HIS A 1 115 ? 14.592 0.122 -19.096 1.00 91.75 115 HIS A CA 1
ATOM 938 C C . HIS A 1 115 ? 14.421 1.002 -17.842 1.00 91.75 115 HIS A C 1
ATOM 940 O O . HIS A 1 115 ? 13.299 1.315 -17.445 1.00 91.75 115 HIS A O 1
ATOM 946 N N . GLY A 1 116 ? 15.523 1.378 -17.182 1.00 92.38 116 GLY A N 1
ATOM 947 C CA . GLY A 1 116 ? 15.541 2.400 -16.135 1.00 92.38 116 GLY A CA 1
ATOM 948 C C . GLY A 1 116 ? 14.948 2.035 -14.772 1.00 92.38 116 GLY A C 1
ATOM 949 O O . GLY A 1 116 ? 14.808 2.916 -13.931 1.00 92.38 116 GLY A O 1
ATOM 950 N N . VAL A 1 117 ? 14.591 0.770 -14.538 1.00 94.19 117 VAL A N 1
ATOM 951 C CA . VAL A 1 117 ? 13.978 0.299 -13.282 1.00 94.19 117 VAL A CA 1
ATOM 952 C C . VAL A 1 117 ? 14.979 -0.320 -12.300 1.00 94.19 117 VAL A C 1
ATOM 954 O O . VAL A 1 117 ? 14.572 -1.098 -11.449 1.00 94.19 117 VAL A O 1
ATOM 957 N N . HIS A 1 118 ? 16.278 -0.040 -12.423 1.00 94.31 118 HIS A N 1
ATOM 958 C CA . HIS A 1 118 ? 17.257 -0.579 -11.477 1.00 94.31 118 HIS A CA 1
ATOM 959 C C . HIS A 1 118 ? 17.023 0.037 -10.084 1.00 94.31 118 HIS A C 1
ATOM 961 O O . HIS A 1 118 ? 16.899 1.259 -9.995 1.00 94.31 118 HIS A O 1
ATOM 967 N N . PRO A 1 119 ? 16.960 -0.754 -8.996 1.00 93.94 119 PRO A N 1
ATOM 968 C CA . PRO A 1 119 ? 16.660 -0.230 -7.661 1.00 93.94 119 PRO A CA 1
ATOM 969 C C . PRO A 1 119 ? 17.709 0.769 -7.152 1.00 93.94 119 PRO A C 1
ATOM 971 O O . PRO A 1 119 ? 17.335 1.760 -6.536 1.00 93.94 119 PRO A O 1
ATOM 974 N N . ASP A 1 120 ? 18.991 0.543 -7.456 1.00 92.88 120 ASP A N 1
ATOM 975 C CA . ASP A 1 120 ? 20.083 1.414 -6.984 1.00 92.88 120 ASP A CA 1
ATOM 976 C C . ASP A 1 120 ? 20.371 2.613 -7.898 1.00 92.88 120 ASP A C 1
ATOM 978 O O . ASP A 1 120 ? 20.902 3.625 -7.450 1.00 92.88 120 ASP A O 1
ATOM 982 N N . VAL A 1 121 ? 20.031 2.502 -9.187 1.00 91.75 121 VAL A N 1
ATOM 983 C CA . VAL A 1 121 ? 20.264 3.547 -10.196 1.00 91.75 121 VAL A CA 1
ATOM 984 C C . VAL A 1 121 ? 19.018 3.714 -11.068 1.00 91.75 121 VAL A C 1
ATOM 986 O O . VAL A 1 121 ? 19.022 3.358 -12.251 1.00 91.75 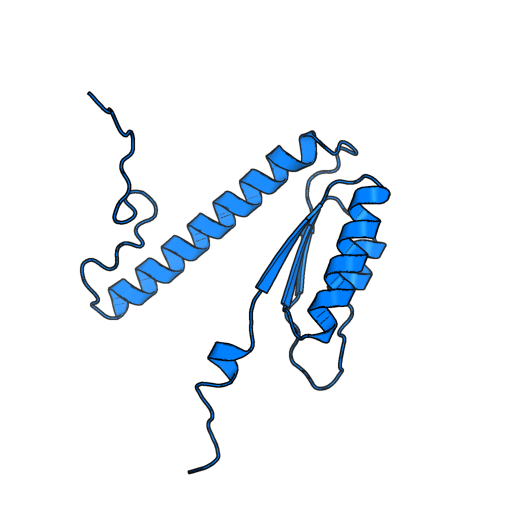121 VAL A O 1
ATOM 989 N N . PRO A 1 122 ? 17.903 4.209 -10.495 1.00 91.75 122 PRO A N 1
ATOM 990 C CA . PRO A 1 122 ? 16.715 4.474 -11.286 1.00 91.75 122 PRO A CA 1
ATOM 991 C C . PRO A 1 122 ? 17.038 5.513 -12.361 1.00 91.75 122 PRO A C 1
ATOM 993 O O . PRO A 1 122 ? 17.888 6.389 -12.192 1.00 91.75 122 PRO A O 1
ATOM 996 N N . LYS A 1 123 ? 16.354 5.430 -13.496 1.00 91.00 123 LYS A N 1
ATOM 997 C CA . LYS A 1 123 ? 16.557 6.401 -14.570 1.00 91.00 123 LYS A CA 1
ATOM 998 C C . LYS A 1 123 ? 16.117 7.798 -14.122 1.00 91.00 123 LYS A C 1
ATOM 1000 O O . LYS A 1 123 ? 15.095 7.942 -13.457 1.00 91.00 123 LYS A O 1
ATOM 1005 N N . ASN A 1 124 ? 16.856 8.817 -14.562 1.00 87.56 124 ASN A N 1
ATOM 1006 C CA . ASN A 1 124 ? 16.581 10.239 -14.318 1.00 87.56 124 ASN A CA 1
ATOM 1007 C C . ASN A 1 124 ? 16.636 10.674 -12.843 1.00 87.56 124 ASN A C 1
ATOM 1009 O O . ASN A 1 124 ? 16.042 11.692 -12.493 1.00 87.56 124 ASN A O 1
ATOM 1013 N N . VAL A 1 125 ? 17.340 9.935 -11.982 1.00 86.12 125 VAL A N 1
ATOM 1014 C CA . VAL A 1 125 ? 17.605 10.370 -10.606 1.00 86.12 125 VAL A CA 1
ATOM 1015 C C . VAL A 1 125 ? 19.097 10.335 -10.303 1.00 86.12 125 VAL A C 1
ATOM 1017 O O . VAL A 1 125 ? 19.838 9.514 -10.842 1.00 86.12 125 VAL A O 1
ATOM 1020 N N . SER A 1 126 ? 19.519 11.221 -9.407 1.00 84.31 126 SER A N 1
ATOM 1021 C CA . SER A 1 126 ? 20.887 11.295 -8.895 1.00 84.31 126 SER A CA 1
ATOM 1022 C C . SER A 1 126 ? 20.874 11.070 -7.390 1.00 84.31 126 SER A C 1
ATOM 1024 O O . SER A 1 126 ? 19.931 11.466 -6.708 1.00 84.31 126 SER A O 1
ATOM 1026 N N . LYS A 1 127 ? 21.942 10.467 -6.852 1.00 83.75 127 LYS A N 1
ATOM 1027 C CA . LYS A 1 127 ? 22.100 10.259 -5.401 1.00 83.75 127 LYS A CA 1
ATOM 1028 C C . LYS A 1 127 ? 22.060 11.577 -4.614 1.00 83.75 127 LYS A C 1
ATOM 1030 O O . LYS A 1 127 ? 21.564 11.611 -3.495 1.00 83.75 127 LYS A O 1
ATOM 1035 N N . SER A 1 128 ? 22.601 12.639 -5.202 1.00 86.06 128 SER A N 1
ATOM 1036 C CA . SER A 1 128 ? 22.501 14.017 -4.731 1.00 86.06 128 SER A CA 1
ATOM 1037 C C . SER A 1 128 ? 22.390 14.923 -5.952 1.00 86.06 128 SER A C 1
ATOM 1039 O O . SER A 1 128 ? 23.025 14.650 -6.974 1.00 86.06 128 SER A O 1
ATOM 1041 N N . ILE A 1 129 ? 21.583 15.975 -5.853 1.00 81.75 129 ILE A N 1
ATOM 1042 C CA . ILE A 1 129 ? 21.563 17.066 -6.824 1.00 81.75 129 ILE A CA 1
ATOM 1043 C C . ILE A 1 129 ? 22.287 18.224 -6.145 1.00 81.75 129 ILE A C 1
ATOM 1045 O O . ILE A 1 129 ? 21.705 18.936 -5.331 1.00 81.75 129 ILE A O 1
ATOM 1049 N N . THR A 1 130 ? 23.577 18.369 -6.429 1.00 75.38 130 THR A N 1
ATOM 1050 C CA . THR A 1 130 ? 24.316 19.579 -6.074 1.00 75.38 130 THR A CA 1
ATOM 1051 C C . THR A 1 130 ? 23.986 20.613 -7.137 1.00 75.38 130 THR A C 1
ATOM 1053 O O . THR A 1 130 ? 24.428 20.493 -8.277 1.00 75.38 130 THR A O 1
ATOM 1056 N N . VAL A 1 131 ? 23.106 21.547 -6.791 1.00 74.62 131 VAL A N 1
ATOM 1057 C CA . VAL A 1 131 ? 22.862 22.736 -7.607 1.00 74.62 131 VAL A CA 1
ATOM 1058 C C . VAL A 1 131 ? 23.970 23.722 -7.239 1.00 74.62 131 VAL A C 1
ATOM 1060 O O . VAL A 1 131 ? 24.124 23.998 -6.047 1.00 74.62 131 VAL A O 1
ATOM 1063 N N . ASP A 1 132 ? 24.760 24.161 -8.220 1.00 64.00 132 ASP A N 1
ATOM 1064 C CA . ASP A 1 132 ? 25.705 25.275 -8.041 1.00 64.00 132 ASP A CA 1
ATOM 1065 C C . ASP A 1 132 ? 24.959 26.592 -7.764 1.00 64.00 132 ASP A C 1
ATOM 1067 O O . ASP A 1 132 ? 23.854 26.782 -8.336 1.00 64.00 132 ASP A O 1
#

pLDDT: mean 89.68, std 12.41, range [45.53, 98.38]

Foldseek 3Di:
DPPDPVPCVVVQEDEDEAQFEPDPVRLVVSLVVLVVVLLVRYAYEYEYADDPSSVCSNPDHPDPVDDHHGDYHHFPDDNDRVVSVVRVVVVVLVVLQVVLVVVVVVCVVVVNPPPQSHPVGRPPDDPDDPDD

Secondary structure (DSSP, 8-state):
--S--SSHHHHS--EEEEE--SSHHHHHHHHHHHHHHHTTT-EEEEEES--HHHHHHHH--S-TTS---EEEEEPPP---TTHHHHHHHHHHHHHHHHHHHHHHHHHHHTT-TT--B-SSSBTT--S-----